Protein AF-A0A2E4P6L6-F1 (afdb_monomer_lite)

Secondary structure (DSSP, 8-state):
----PPPEEEE-TTT--EEEE-HHHHHHHHT--HHHHHHHHTTPPPPHHHHHHHHHHHH-BPSSGGGTTEEEETTEEEETTT--EE-HHHHHHHHHHHHHHHHHHHHS------------------

Radius of gyration: 27.87 Å; chains: 1; bounding box: 40×37×112 Å

Foldseek 3Di:
DDPPQQFQWAAQPQPRDIDTHHLVVLCVQQVHDSVVSSVNSVVDDDDPSSNQSCNCVPFQQDDDPVCSQWGDDPQWIARNVVRDIDGPVRVVVVVVVVVVVVVCVVPVPPPPPPPPPPDDDDDDDD

Sequence (126 aa):
MSNRFKKVTASCPYTGITRSVSPRFAALVTGRSLRTAQRWANGSPMDTAAREVLQMRVFGVLPGAAWRDFRLRGDFLENVATGETWTPGQLQQAWISFQQLREYQRHAPTKKPARLAGNVSLFQAG

pLDDT: mean 84.16, std 17.79, range [35.12, 97.25]

Structure (mmCIF, N/CA/C/O backbone):
data_AF-A0A2E4P6L6-F1
#
_entry.id   AF-A0A2E4P6L6-F1
#
loop_
_atom_site.group_PDB
_atom_site.id
_atom_site.type_symbol
_atom_site.label_atom_id
_atom_site.label_alt_id
_atom_site.label_comp_id
_atom_site.label_asym_id
_atom_site.label_entity_id
_atom_site.label_seq_id
_atom_site.pdbx_PDB_ins_code
_atom_site.Cartn_x
_atom_site.Cartn_y
_atom_site.Cartn_z
_atom_site.occupancy
_atom_site.B_iso_or_equiv
_atom_site.auth_seq_id
_atom_site.auth_comp_id
_atom_site.auth_asym_id
_atom_site.auth_atom_id
_atom_site.pdbx_PDB_model_num
ATOM 1 N N . MET A 1 1 ? 3.829 -1.269 -35.081 1.00 35.12 1 MET A N 1
ATOM 2 C CA . MET A 1 1 ? 4.860 -1.811 -34.165 1.00 35.12 1 MET A CA 1
ATOM 3 C C . MET A 1 1 ? 4.438 -1.539 -32.726 1.00 35.12 1 MET A C 1
ATOM 5 O O . MET A 1 1 ? 4.469 -0.393 -32.297 1.00 35.12 1 MET A O 1
ATOM 9 N N . SER A 1 2 ? 3.957 -2.550 -31.992 1.00 39.16 2 SER A N 1
ATOM 10 C CA . SER A 1 2 ? 3.531 -2.362 -30.600 1.00 39.16 2 SER A CA 1
ATOM 11 C C . SER A 1 2 ? 4.758 -2.268 -29.694 1.00 39.16 2 SER A C 1
ATOM 13 O O . SER A 1 2 ? 5.356 -3.289 -29.352 1.00 39.16 2 SER A O 1
ATOM 15 N N . ASN A 1 3 ? 5.127 -1.060 -29.275 1.00 43.47 3 ASN A N 1
ATOM 16 C CA . ASN A 1 3 ? 6.038 -0.884 -28.148 1.00 43.47 3 ASN A CA 1
ATOM 17 C C . ASN A 1 3 ? 5.329 -1.386 -26.878 1.00 43.47 3 ASN A C 1
ATOM 19 O O . ASN A 1 3 ? 4.709 -0.622 -26.137 1.00 43.47 3 ASN A O 1
ATOM 23 N N . ARG A 1 4 ? 5.390 -2.702 -26.629 1.00 56.41 4 ARG A N 1
ATOM 24 C CA . ARG A 1 4 ? 5.098 -3.303 -25.322 1.00 56.41 4 ARG A CA 1
ATOM 25 C C . ARG A 1 4 ? 6.215 -2.854 -24.387 1.00 56.41 4 ARG A C 1
ATO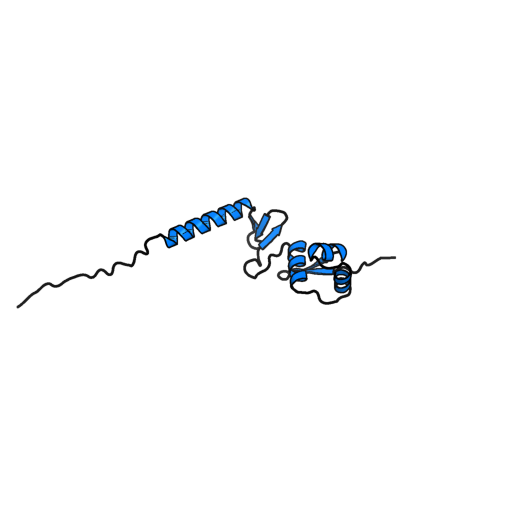M 27 O O . ARG A 1 4 ? 7.149 -3.599 -24.107 1.00 56.41 4 ARG A O 1
ATOM 34 N N . PHE A 1 5 ? 6.146 -1.606 -23.930 1.00 61.50 5 PHE A N 1
ATOM 35 C CA . PHE A 1 5 ? 6.970 -1.165 -22.818 1.00 61.50 5 PHE A CA 1
ATOM 36 C C . PHE A 1 5 ? 6.739 -2.156 -21.684 1.00 61.50 5 PHE A C 1
ATOM 38 O O . PHE A 1 5 ? 5.604 -2.330 -21.231 1.00 61.50 5 PHE A O 1
ATOM 45 N N . LYS A 1 6 ? 7.800 -2.858 -21.283 1.00 81.94 6 LYS A N 1
ATOM 46 C CA . LYS A 1 6 ? 7.730 -3.795 -20.170 1.00 81.94 6 LYS A CA 1
ATOM 47 C C . LYS A 1 6 ? 7.250 -3.019 -18.946 1.00 81.94 6 LYS A C 1
ATOM 49 O O . LYS A 1 6 ? 7.792 -1.962 -18.613 1.00 81.94 6 LYS A O 1
ATOM 54 N N . LYS A 1 7 ? 6.174 -3.509 -18.336 1.00 92.25 7 LYS A N 1
ATOM 55 C CA . LYS A 1 7 ? 5.526 -2.877 -17.187 1.00 92.25 7 LYS A CA 1
ATOM 56 C C . LYS A 1 7 ? 5.996 -3.554 -15.909 1.00 92.25 7 LYS A C 1
ATOM 58 O O . LYS A 1 7 ? 6.338 -4.731 -15.915 1.00 92.25 7 LYS A O 1
ATOM 63 N N . VAL A 1 8 ? 5.992 -2.804 -14.815 1.00 93.94 8 VAL A N 1
ATOM 64 C CA . VAL A 1 8 ? 6.180 -3.372 -13.480 1.00 93.94 8 VAL A CA 1
ATOM 65 C C . VAL A 1 8 ? 4.820 -3.878 -13.009 1.00 93.94 8 VAL A C 1
ATOM 67 O O . VAL A 1 8 ? 3.847 -3.122 -13.009 1.00 93.94 8 VAL A O 1
ATOM 70 N N . THR A 1 9 ? 4.738 -5.150 -12.636 1.00 93.75 9 THR A N 1
ATOM 71 C CA . THR A 1 9 ? 3.508 -5.740 -12.098 1.00 93.75 9 THR A CA 1
ATOM 72 C C . THR A 1 9 ? 3.471 -5.547 -10.588 1.00 93.75 9 THR A C 1
ATOM 74 O O . THR A 1 9 ? 4.356 -6.017 -9.878 1.00 93.75 9 THR A O 1
ATOM 77 N N . ALA A 1 10 ? 2.438 -4.868 -10.097 1.00 93.88 10 ALA A N 1
ATOM 78 C CA . ALA A 1 10 ? 2.095 -4.809 -8.685 1.00 93.88 10 ALA A CA 1
ATOM 79 C C . ALA A 1 10 ? 0.930 -5.770 -8.422 1.00 93.88 10 ALA A C 1
ATOM 81 O O . ALA A 1 10 ? -0.030 -5.803 -9.191 1.00 93.88 10 ALA A O 1
ATOM 82 N N . SER A 1 11 ? 1.005 -6.534 -7.336 1.00 93.88 11 SER A N 1
ATOM 83 C CA . SER A 1 11 ? -0.050 -7.464 -6.922 1.00 93.88 11 SER A CA 1
ATOM 84 C C . SER A 1 11 ? -0.568 -7.090 -5.542 1.00 93.88 11 SER A C 1
ATOM 86 O O . SER A 1 11 ? 0.235 -6.808 -4.648 1.00 93.88 11 SER A O 1
ATOM 88 N N . CYS A 1 12 ? -1.887 -7.089 -5.368 1.00 90.69 12 CYS A N 1
ATOM 89 C CA . CYS A 1 12 ? -2.504 -6.959 -4.059 1.00 90.69 12 CYS A CA 1
ATOM 90 C C . CYS A 1 12 ? -2.296 -8.269 -3.280 1.00 90.69 12 CYS A C 1
ATOM 92 O O . CYS A 1 12 ? -2.734 -9.321 -3.750 1.00 90.69 12 CYS A O 1
ATOM 94 N N . PRO A 1 13 ? -1.675 -8.231 -2.088 1.00 89.69 13 PRO A N 1
ATOM 95 C CA . PRO A 1 13 ? -1.346 -9.447 -1.345 1.00 89.69 13 PRO A CA 1
ATOM 96 C C . PRO A 1 13 ? -2.583 -10.202 -0.837 1.00 89.69 13 PRO A C 1
ATOM 98 O O . PRO A 1 13 ? -2.493 -11.396 -0.583 1.00 89.69 13 PRO A O 1
ATOM 101 N N . TYR A 1 14 ? -3.728 -9.527 -0.704 1.00 87.94 14 TYR A N 1
ATOM 102 C CA . TYR A 1 14 ? -4.935 -10.107 -0.107 1.00 87.94 14 TYR A CA 1
ATOM 103 C C . TYR A 1 14 ? -5.951 -10.604 -1.136 1.00 87.94 14 TYR A C 1
ATOM 105 O O . TYR A 1 14 ? -6.624 -11.598 -0.899 1.00 87.94 14 TYR A O 1
ATOM 113 N N . THR A 1 15 ? -6.072 -9.925 -2.279 1.00 86.25 15 THR A N 1
ATOM 114 C CA . THR A 1 15 ? -7.066 -10.275 -3.309 1.00 86.25 15 THR A CA 1
ATOM 115 C C . THR A 1 15 ? -6.458 -10.969 -4.524 1.00 86.25 15 THR A C 1
ATOM 117 O O . THR A 1 15 ? -7.194 -11.441 -5.384 1.00 86.25 15 THR A O 1
ATOM 120 N N . GLY A 1 16 ? -5.127 -10.976 -4.660 1.00 89.44 16 GLY A N 1
ATOM 121 C CA . GLY A 1 16 ? -4.433 -11.493 -5.844 1.00 89.44 16 GLY A CA 1
ATOM 122 C C . GLY A 1 16 ? -4.604 -10.633 -7.102 1.00 89.44 16 GLY A C 1
ATOM 123 O O . GLY A 1 16 ? -4.031 -10.947 -8.145 1.00 89.44 16 GLY A O 1
ATOM 124 N N . ILE A 1 17 ? -5.357 -9.529 -7.025 1.00 91.75 17 ILE A N 1
ATOM 125 C CA . ILE A 1 17 ? -5.556 -8.615 -8.151 1.00 91.75 17 ILE A CA 1
ATOM 126 C C . ILE A 1 17 ? -4.212 -8.000 -8.535 1.00 91.75 17 ILE A C 1
ATOM 128 O O . ILE A 1 17 ? -3.490 -7.462 -7.694 1.00 91.75 17 ILE A O 1
ATOM 132 N N . THR A 1 18 ? -3.905 -8.022 -9.830 1.00 94.62 18 THR A N 1
ATOM 133 C CA . THR A 1 18 ? -2.679 -7.439 -10.376 1.00 94.62 18 THR A CA 1
ATOM 134 C C . THR A 1 18 ? -2.972 -6.171 -11.168 1.00 94.62 18 THR A C 1
ATOM 136 O O . THR A 1 18 ? -4.012 -6.021 -11.807 1.00 94.62 18 THR A O 1
ATOM 139 N N . ARG A 1 19 ? -2.037 -5.222 -11.115 1.00 93.94 19 ARG A N 1
ATOM 140 C CA . ARG A 1 19 ? -2.049 -3.990 -11.906 1.00 93.94 19 ARG A CA 1
ATOM 141 C C . ARG A 1 19 ? -0.663 -3.746 -12.472 1.00 93.94 19 ARG A C 1
ATOM 143 O O . ARG A 1 19 ? 0.345 -3.919 -11.791 1.00 93.94 19 ARG A O 1
ATOM 150 N N . SER A 1 20 ? -0.612 -3.323 -13.727 1.00 94.19 20 SER A N 1
ATOM 151 C CA . SER A 1 20 ? 0.644 -3.014 -14.402 1.00 94.19 20 SER A CA 1
ATOM 152 C C . SER A 1 20 ? 0.883 -1.509 -14.423 1.00 94.19 20 SER A C 1
ATOM 154 O O . SER A 1 20 ? 0.071 -0.759 -14.962 1.00 94.19 20 SER A O 1
ATOM 156 N N . VAL A 1 21 ? 2.026 -1.075 -13.901 1.00 95.25 21 VAL A N 1
ATOM 157 C CA . VAL A 1 21 ? 2.438 0.334 -13.869 1.00 95.25 21 VAL A CA 1
ATOM 158 C C . VAL A 1 21 ? 3.685 0.565 -14.719 1.00 95.25 21 VAL A C 1
ATOM 160 O O . VAL A 1 21 ? 4.428 -0.365 -15.043 1.00 95.25 21 VAL A O 1
ATOM 163 N N . SER A 1 22 ? 3.925 1.816 -15.112 1.00 95.56 22 SER A N 1
ATOM 164 C CA . SER A 1 22 ? 5.143 2.160 -15.846 1.00 95.56 22 SER A CA 1
ATOM 165 C C . SER A 1 22 ? 6.375 2.093 -14.927 1.00 95.56 22 SER A C 1
ATOM 167 O O . SER A 1 22 ? 6.268 2.404 -13.736 1.00 95.56 22 SER A O 1
ATOM 169 N N . PRO A 1 23 ? 7.570 1.761 -15.452 1.00 95.88 23 PRO A N 1
ATOM 170 C CA . PRO A 1 23 ? 8.805 1.812 -14.667 1.00 95.88 23 PRO A CA 1
ATOM 171 C C . PRO A 1 23 ? 9.077 3.195 -14.063 1.00 95.88 23 PRO A C 1
ATOM 173 O O . PRO A 1 23 ? 9.568 3.295 -12.944 1.00 95.88 23 PRO A O 1
ATOM 176 N N . ARG A 1 24 ? 8.704 4.270 -14.772 1.00 96.12 24 ARG A N 1
ATOM 177 C CA . ARG A 1 24 ? 8.844 5.648 -14.281 1.00 96.12 24 ARG A CA 1
ATOM 178 C C . ARG A 1 24 ? 7.972 5.914 -13.054 1.00 96.12 24 ARG A C 1
ATOM 180 O O . ARG A 1 24 ? 8.455 6.509 -12.098 1.00 96.12 24 ARG A O 1
ATOM 187 N N . PHE A 1 25 ? 6.724 5.447 -13.063 1.00 96.38 25 PHE A N 1
ATOM 188 C CA . PHE A 1 25 ? 5.838 5.553 -11.904 1.00 96.38 25 PHE A CA 1
ATOM 189 C C . PHE A 1 25 ? 6.364 4.734 -10.721 1.00 96.38 25 PHE A C 1
ATOM 191 O O . PHE A 1 25 ? 6.439 5.248 -9.610 1.00 96.38 25 PHE A O 1
ATOM 198 N N . ALA A 1 26 ? 6.782 3.487 -10.960 1.00 96.69 26 ALA A N 1
ATOM 199 C CA . ALA A 1 26 ? 7.331 2.636 -9.907 1.00 96.69 26 ALA A CA 1
ATOM 200 C C . ALA A 1 26 ? 8.587 3.249 -9.265 1.00 96.69 26 ALA A C 1
ATOM 202 O O . ALA A 1 26 ? 8.692 3.272 -8.042 1.00 96.69 26 ALA A O 1
ATOM 203 N N . ALA A 1 27 ? 9.505 3.793 -10.069 1.00 96.94 27 ALA A N 1
ATOM 204 C CA . ALA A 1 27 ? 10.693 4.497 -9.586 1.00 96.94 27 ALA A CA 1
ATOM 205 C C . ALA A 1 27 ? 10.331 5.702 -8.703 1.00 96.94 27 ALA A C 1
ATOM 207 O O . ALA A 1 27 ? 10.820 5.807 -7.582 1.00 96.94 27 ALA A O 1
ATOM 208 N N . LEU A 1 28 ? 9.416 6.557 -9.177 1.00 97.19 28 LEU A N 1
ATOM 209 C CA . LEU A 1 28 ? 8.948 7.734 -8.442 1.00 97.19 28 LEU A CA 1
ATOM 210 C C . LEU A 1 28 ? 8.351 7.360 -7.079 1.00 97.19 28 LEU A C 1
ATOM 212 O O . LEU A 1 28 ? 8.703 7.950 -6.066 1.00 97.19 28 LEU A O 1
ATOM 216 N N . VAL A 1 29 ? 7.456 6.374 -7.060 1.00 95.69 29 VAL A N 1
ATOM 217 C CA . VAL A 1 29 ? 6.720 5.969 -5.855 1.00 95.69 29 VAL A CA 1
ATOM 218 C C . VAL A 1 29 ? 7.621 5.289 -4.831 1.00 95.69 29 VAL A C 1
ATOM 220 O O . VAL A 1 29 ? 7.480 5.522 -3.637 1.00 95.69 29 VAL A O 1
ATOM 223 N N . THR A 1 30 ? 8.540 4.442 -5.287 1.00 96.00 30 THR A N 1
ATOM 224 C CA . THR A 1 30 ? 9.406 3.652 -4.398 1.00 96.00 30 THR A CA 1
ATOM 225 C C . THR A 1 30 ? 10.695 4.377 -4.002 1.00 96.00 30 THR A C 1
ATOM 227 O O . THR A 1 30 ? 11.473 3.841 -3.216 1.00 96.00 30 THR A O 1
ATOM 230 N N . GLY A 1 31 ? 10.969 5.556 -4.573 1.00 96.50 31 GLY A N 1
ATOM 231 C CA . GLY A 1 31 ? 12.234 6.275 -4.390 1.00 96.50 31 GLY A CA 1
ATOM 232 C C . GLY A 1 31 ? 13.450 5.561 -4.997 1.00 96.50 31 GLY A C 1
ATOM 233 O O . GLY A 1 31 ? 14.590 5.889 -4.671 1.00 96.50 31 GLY A O 1
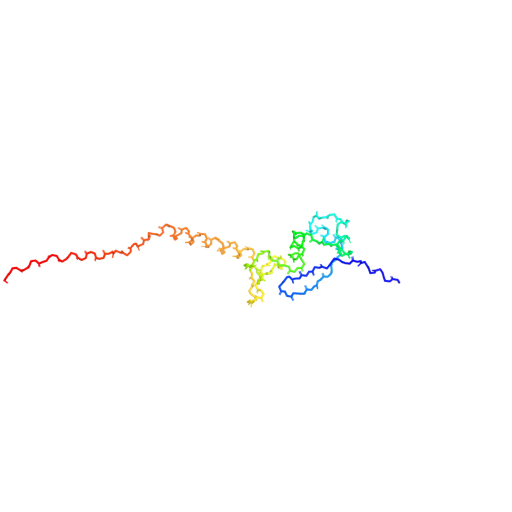ATOM 234 N N . ARG A 1 32 ? 13.242 4.555 -5.858 1.00 96.69 32 ARG A N 1
ATOM 235 C CA . ARG A 1 32 ? 14.323 3.815 -6.528 1.00 96.69 32 ARG A CA 1
ATOM 236 C C . ARG A 1 32 ? 14.660 4.427 -7.885 1.00 96.69 32 ARG A C 1
ATOM 238 O O . ARG A 1 32 ? 13.864 5.134 -8.494 1.00 96.69 32 ARG A O 1
ATOM 245 N N . SER A 1 33 ? 15.846 4.103 -8.404 1.00 97.25 33 SER A N 1
ATOM 246 C CA . SER A 1 33 ? 16.256 4.564 -9.734 1.00 97.25 33 SER A CA 1
ATOM 247 C C . SER A 1 33 ? 15.377 3.975 -10.847 1.00 97.25 33 SER A C 1
ATOM 249 O O . SER A 1 33 ? 14.896 2.840 -10.753 1.00 97.25 33 SER A O 1
ATOM 251 N N . LEU A 1 34 ? 15.240 4.710 -11.957 1.00 96.69 34 LEU A N 1
ATOM 252 C CA . LEU A 1 34 ? 14.537 4.222 -13.150 1.00 96.69 34 LEU A CA 1
ATOM 253 C C . LEU A 1 34 ? 15.141 2.912 -13.676 1.00 96.69 34 LEU A C 1
ATOM 255 O O . LEU A 1 34 ? 14.404 2.019 -14.088 1.00 96.69 34 LEU A O 1
ATOM 259 N N . ARG A 1 35 ? 16.471 2.769 -13.608 1.00 96.38 35 ARG A N 1
ATOM 260 C CA . ARG A 1 35 ? 17.180 1.547 -14.009 1.00 96.38 35 ARG A CA 1
ATOM 261 C C . ARG A 1 35 ? 16.741 0.348 -13.168 1.00 96.38 35 ARG A C 1
ATOM 263 O O . ARG A 1 35 ? 16.480 -0.720 -13.717 1.00 96.38 35 ARG A O 1
ATOM 270 N N . THR A 1 36 ? 16.617 0.518 -11.853 1.00 96.69 36 THR A N 1
ATOM 271 C CA . THR A 1 36 ? 16.112 -0.530 -10.951 1.00 96.69 36 THR A CA 1
ATOM 272 C C . THR A 1 36 ? 14.669 -0.902 -11.299 1.00 96.69 36 THR A C 1
ATOM 274 O O . THR A 1 36 ? 14.363 -2.083 -11.451 1.00 96.69 36 THR A O 1
ATOM 277 N N . ALA A 1 37 ? 13.802 0.082 -11.545 1.00 96.31 37 ALA A N 1
ATOM 278 C CA . ALA A 1 37 ? 12.419 -0.185 -11.937 1.00 96.31 37 ALA A CA 1
ATOM 279 C C . ALA A 1 37 ? 12.297 -0.901 -13.295 1.00 96.31 37 ALA A C 1
ATOM 281 O O . ALA A 1 37 ? 11.469 -1.795 -13.463 1.00 96.31 37 ALA A O 1
ATOM 282 N N . GLN A 1 38 ? 13.153 -0.567 -14.263 1.00 95.69 38 GLN A N 1
ATOM 283 C CA . GLN A 1 38 ? 13.237 -1.284 -15.537 1.00 95.69 38 GLN A CA 1
ATOM 284 C C . GLN A 1 38 ? 13.704 -2.732 -15.347 1.00 95.69 38 GLN A C 1
ATOM 286 O O . GLN A 1 38 ? 13.204 -3.628 -16.023 1.00 95.69 38 GLN A O 1
ATOM 291 N N . ARG A 1 39 ? 14.624 -2.997 -14.409 1.00 95.69 39 ARG A N 1
ATOM 292 C CA . ARG A 1 39 ? 15.014 -4.370 -14.053 1.00 95.69 39 ARG A CA 1
ATOM 293 C C . ARG A 1 39 ? 13.835 -5.168 -13.499 1.00 95.69 39 ARG A C 1
ATOM 295 O O . ARG A 1 39 ? 13.661 -6.312 -13.907 1.00 95.69 39 ARG A O 1
ATOM 302 N N . TRP A 1 40 ? 12.993 -4.573 -12.653 1.00 96.12 40 TRP A N 1
ATOM 303 C CA . TRP A 1 40 ? 11.765 -5.230 -12.184 1.00 96.12 40 TRP A CA 1
ATOM 304 C C . TRP A 1 40 ? 10.801 -5.538 -13.330 1.00 96.12 40 TRP A C 1
ATOM 306 O O . TRP A 1 40 ? 10.278 -6.643 -13.412 1.00 96.12 40 TRP A O 1
ATOM 316 N N . ALA A 1 41 ? 10.629 -4.607 -14.272 1.00 94.94 41 ALA A N 1
ATOM 317 C CA . ALA A 1 41 ? 9.835 -4.847 -15.478 1.00 94.94 41 ALA A CA 1
ATOM 318 C C . ALA A 1 41 ? 10.411 -5.968 -16.371 1.00 94.94 41 ALA A C 1
ATOM 320 O O . ALA A 1 41 ? 9.688 -6.586 -17.148 1.00 94.94 41 ALA A O 1
ATOM 321 N N . ASN A 1 42 ? 11.712 -6.245 -16.253 1.00 93.44 42 ASN A N 1
ATOM 322 C CA . ASN A 1 42 ? 12.395 -7.362 -16.903 1.00 93.44 42 ASN A CA 1
ATOM 323 C C . ASN A 1 42 ? 12.358 -8.672 -16.091 1.00 93.44 42 ASN A C 1
ATOM 325 O O . ASN A 1 42 ? 12.958 -9.647 -16.529 1.00 93.44 42 ASN A O 1
ATOM 329 N N . GLY A 1 43 ? 11.690 -8.709 -14.933 1.00 92.06 43 GLY A N 1
ATOM 330 C CA . GLY A 1 43 ? 11.568 -9.904 -14.092 1.00 92.06 43 GLY A CA 1
ATOM 331 C C . GLY A 1 43 ? 12.612 -10.026 -12.980 1.00 92.06 43 GLY A C 1
ATOM 332 O O . GLY A 1 43 ? 12.643 -11.040 -12.292 1.00 92.06 43 GLY A O 1
ATOM 333 N N . SER A 1 44 ? 13.461 -9.012 -12.762 1.00 94.44 44 SER A N 1
ATOM 334 C CA . SER A 1 44 ? 14.316 -9.004 -11.567 1.00 94.44 44 SER A CA 1
ATOM 335 C C . SER A 1 44 ? 13.463 -8.897 -10.295 1.00 94.44 44 SER A C 1
ATOM 337 O O . SER A 1 44 ? 12.475 -8.156 -10.296 1.00 94.44 44 SER A O 1
ATOM 339 N N . PRO A 1 45 ? 13.853 -9.566 -9.196 1.00 94.31 45 PRO A N 1
ATOM 340 C CA . PRO A 1 45 ? 13.116 -9.501 -7.943 1.00 94.31 45 PRO A CA 1
ATOM 341 C C . PRO A 1 45 ? 13.087 -8.072 -7.389 1.00 94.31 45 PRO A C 1
ATOM 343 O O . PRO A 1 45 ? 14.064 -7.323 -7.467 1.00 94.31 45 PRO A O 1
ATOM 346 N N . MET A 1 46 ? 11.935 -7.707 -6.832 1.00 95.50 46 MET A N 1
ATOM 347 C CA . MET A 1 46 ? 11.717 -6.436 -6.146 1.00 95.50 46 MET A CA 1
ATOM 348 C C . MET A 1 46 ? 11.944 -6.615 -4.648 1.00 95.50 46 MET A C 1
ATOM 350 O O . MET A 1 46 ? 11.437 -7.581 -4.069 1.00 95.50 46 MET A O 1
ATOM 354 N N . ASP A 1 47 ? 12.668 -5.684 -4.025 1.00 94.56 47 ASP A N 1
ATOM 355 C CA . ASP A 1 47 ? 12.849 -5.666 -2.576 1.00 94.56 47 ASP A CA 1
ATOM 356 C C . ASP A 1 47 ? 11.514 -5.469 -1.843 1.00 94.56 47 ASP A C 1
ATOM 358 O O . ASP A 1 47 ? 10.570 -4.886 -2.381 1.00 94.56 47 ASP A O 1
ATOM 362 N N . THR A 1 48 ? 11.426 -5.983 -0.615 1.00 93.25 48 THR A N 1
ATOM 363 C CA . THR A 1 48 ? 10.183 -5.988 0.172 1.00 93.25 48 THR A CA 1
ATOM 364 C C . THR A 1 48 ? 9.652 -4.577 0.411 1.00 93.25 48 THR A C 1
ATOM 366 O O . THR A 1 48 ? 8.482 -4.324 0.146 1.00 93.25 48 THR A O 1
ATOM 369 N N . ALA A 1 49 ? 10.519 -3.637 0.800 1.00 93.44 49 ALA A N 1
ATOM 370 C CA . ALA A 1 49 ? 10.121 -2.256 1.060 1.00 93.44 49 ALA A CA 1
ATOM 371 C C . ALA A 1 49 ? 9.544 -1.577 -0.195 1.00 93.44 49 ALA A C 1
ATOM 373 O O . ALA A 1 49 ? 8.457 -1.004 -0.149 1.00 93.44 49 ALA A O 1
ATOM 374 N N . ALA A 1 50 ? 10.219 -1.691 -1.346 1.00 95.56 50 ALA A N 1
ATOM 375 C CA . ALA A 1 50 ? 9.691 -1.157 -2.603 1.00 95.56 50 ALA A CA 1
ATOM 376 C C . ALA A 1 50 ? 8.346 -1.793 -2.989 1.00 95.56 50 ALA A C 1
ATOM 378 O O . ALA A 1 50 ? 7.456 -1.105 -3.492 1.00 95.56 50 ALA A O 1
ATOM 379 N N . ARG A 1 51 ? 8.181 -3.094 -2.733 1.00 94.44 51 ARG A N 1
ATOM 380 C CA . ARG A 1 51 ? 6.939 -3.820 -3.010 1.00 94.44 51 ARG A CA 1
ATOM 381 C C . ARG A 1 51 ?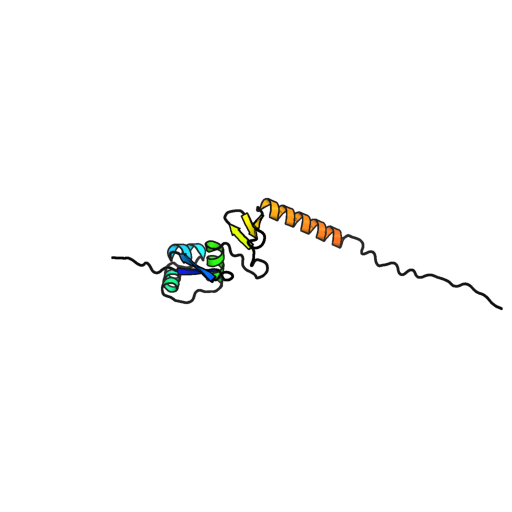 5.781 -3.314 -2.163 1.00 94.44 51 ARG A C 1
ATOM 383 O O . ARG A 1 51 ? 4.728 -3.028 -2.724 1.00 94.44 51 ARG A O 1
ATOM 390 N N . GLU A 1 52 ? 5.982 -3.167 -0.859 1.00 93.00 52 GLU A N 1
ATOM 391 C CA . GLU A 1 52 ? 4.964 -2.668 0.071 1.00 93.00 52 GLU A CA 1
ATOM 392 C C . GLU A 1 52 ? 4.547 -1.235 -0.272 1.00 93.00 52 GLU A C 1
ATOM 394 O O . GLU A 1 52 ? 3.356 -0.948 -0.387 1.00 93.00 52 GLU A O 1
ATOM 399 N N . VAL A 1 53 ? 5.507 -0.346 -0.548 1.00 94.44 53 VAL A N 1
ATOM 400 C CA . VAL A 1 53 ? 5.211 1.040 -0.948 1.00 94.44 53 VAL A CA 1
ATOM 401 C C . VAL A 1 53 ? 4.443 1.081 -2.273 1.00 94.44 53 VAL A C 1
ATOM 403 O O . VAL A 1 53 ? 3.476 1.836 -2.418 1.00 94.44 53 VAL A O 1
ATOM 406 N N . LEU A 1 54 ? 4.822 0.244 -3.244 1.00 94.69 54 LEU A N 1
ATOM 407 C CA . LEU A 1 54 ? 4.111 0.162 -4.516 1.00 94.69 54 LEU A CA 1
ATOM 408 C C . LEU A 1 54 ? 2.688 -0.387 -4.333 1.00 94.69 54 LEU A C 1
ATOM 410 O O . LEU A 1 54 ? 1.754 0.133 -4.941 1.00 94.69 54 LEU A O 1
ATOM 414 N N . GLN A 1 55 ? 2.500 -1.395 -3.480 1.00 94.06 55 GLN A N 1
ATOM 415 C CA . GLN A 1 55 ? 1.185 -1.942 -3.133 1.00 94.06 55 GLN A CA 1
ATOM 416 C C . GLN A 1 55 ? 0.299 -0.903 -2.448 1.00 94.06 55 GLN A C 1
ATOM 418 O O . GLN A 1 55 ? -0.860 -0.741 -2.836 1.00 94.06 55 GLN A O 1
ATOM 423 N N . MET A 1 56 ? 0.855 -0.154 -1.498 1.00 93.19 56 MET A N 1
ATOM 424 C CA . MET A 1 56 ? 0.171 0.948 -0.834 1.00 93.19 56 MET A CA 1
ATOM 425 C C . MET A 1 56 ? -0.285 1.995 -1.842 1.00 93.19 56 MET A C 1
ATOM 427 O O . MET A 1 56 ? -1.445 2.391 -1.842 1.00 93.19 56 MET A O 1
ATOM 431 N N . ARG A 1 57 ? 0.581 2.405 -2.772 1.00 93.69 57 ARG A N 1
ATOM 432 C CA . ARG A 1 57 ? 0.218 3.449 -3.734 1.00 93.69 57 ARG A CA 1
ATOM 433 C C . ARG A 1 57 ? -0.753 2.980 -4.818 1.00 93.69 57 ARG A C 1
ATOM 435 O O . ARG A 1 57 ? -1.568 3.772 -5.278 1.00 93.69 57 ARG A O 1
ATOM 442 N N . VAL A 1 58 ? -0.650 1.727 -5.262 1.00 93.94 58 VAL A N 1
ATOM 443 C CA . VAL A 1 58 ? -1.451 1.189 -6.378 1.00 93.94 58 VAL A CA 1
ATOM 444 C C . VAL A 1 58 ? -2.809 0.657 -5.920 1.00 93.94 58 VAL A C 1
ATOM 446 O O . VAL A 1 58 ? -3.785 0.740 -6.673 1.00 93.94 58 VAL A O 1
ATOM 449 N N . PHE A 1 59 ? -2.872 0.095 -4.713 1.00 92.88 59 PHE A N 1
ATOM 450 C CA . PHE A 1 59 ? -4.063 -0.562 -4.178 1.00 92.88 59 PHE A CA 1
ATOM 451 C C . PHE A 1 59 ? -4.597 0.080 -2.897 1.00 92.88 59 PHE A C 1
ATOM 453 O O . PHE A 1 59 ? -5.647 -0.346 -2.434 1.00 92.88 59 PHE A O 1
ATOM 460 N N . GLY A 1 60 ? -3.908 1.059 -2.305 1.00 92.38 60 GLY A N 1
ATOM 461 C CA . GLY A 1 60 ? -4.280 1.618 -1.003 1.00 92.38 60 GLY A CA 1
ATOM 462 C C . GLY A 1 60 ? -3.964 0.687 0.170 1.00 92.38 60 GLY A C 1
ATOM 463 O O . GLY A 1 60 ? -4.424 0.935 1.276 1.00 92.38 60 GLY A O 1
ATOM 464 N N . VAL A 1 61 ? -3.235 -0.412 -0.047 1.00 92.19 61 VAL A N 1
ATOM 465 C CA . VAL A 1 61 ? -2.970 -1.413 0.997 1.00 92.19 61 VAL A CA 1
ATOM 466 C C . VAL A 1 61 ? -2.043 -0.837 2.061 1.00 92.19 61 VAL A C 1
ATOM 468 O O . VAL A 1 61 ? -0.919 -0.447 1.760 1.00 92.19 61 VAL A O 1
ATOM 471 N N . LEU A 1 62 ? -2.499 -0.830 3.308 1.00 90.06 62 LEU A N 1
ATOM 472 C CA . LEU A 1 62 ? -1.658 -0.470 4.440 1.00 90.06 62 LEU A CA 1
ATOM 473 C C . LEU A 1 62 ? -0.815 -1.677 4.897 1.00 90.06 62 LEU A C 1
ATOM 475 O O . LEU A 1 62 ? -1.301 -2.814 4.862 1.00 90.06 62 LEU A O 1
ATOM 479 N N . PRO A 1 63 ? 0.444 -1.454 5.312 1.00 82.75 63 PRO A N 1
ATOM 480 C CA . PRO A 1 63 ? 1.307 -2.520 5.803 1.00 82.75 63 PRO A CA 1
ATOM 481 C C . PRO A 1 63 ? 0.831 -3.044 7.166 1.00 82.75 63 PRO A C 1
ATOM 483 O O . PRO A 1 63 ? 0.386 -2.285 8.024 1.00 82.75 63 PRO A O 1
ATOM 486 N N . GLY A 1 64 ? 0.981 -4.353 7.380 1.00 81.94 64 GLY A N 1
ATOM 487 C CA . GLY A 1 64 ? 0.641 -5.029 8.635 1.00 81.94 64 GLY A CA 1
ATOM 488 C C . GLY A 1 64 ? -0.718 -5.739 8.624 1.00 81.94 64 GLY A C 1
ATOM 489 O O . GLY A 1 64 ? -1.694 -5.270 8.043 1.00 81.94 64 GLY A O 1
ATOM 490 N N . ALA A 1 65 ? -0.784 -6.886 9.307 1.00 80.69 65 ALA A N 1
ATOM 491 C CA . ALA A 1 65 ? -1.948 -7.777 9.285 1.00 80.69 65 ALA A CA 1
ATOM 492 C C . ALA A 1 65 ? -3.227 -7.144 9.862 1.00 80.69 65 ALA A C 1
ATOM 494 O O . ALA A 1 65 ? -4.322 -7.443 9.391 1.00 80.69 65 ALA A O 1
ATOM 495 N N . ALA A 1 66 ? -3.093 -6.237 10.837 1.00 85.62 66 ALA A N 1
ATOM 496 C CA . ALA A 1 66 ? -4.221 -5.511 11.425 1.00 85.62 66 ALA A CA 1
ATOM 497 C C . ALA A 1 66 ? -4.953 -4.612 10.411 1.00 85.62 66 ALA A C 1
ATOM 499 O O . ALA A 1 66 ? -6.130 -4.319 10.587 1.00 85.62 66 ALA A O 1
ATOM 500 N N . TRP A 1 67 ? -4.278 -4.213 9.328 1.00 88.25 67 TRP A N 1
ATOM 501 C CA . TRP A 1 67 ? -4.819 -3.312 8.313 1.00 88.25 67 TRP A CA 1
ATOM 502 C C . TRP A 1 67 ? -5.256 -4.028 7.032 1.00 88.25 67 TRP A C 1
ATOM 504 O O . TRP A 1 67 ? -5.527 -3.386 6.017 1.00 88.25 67 TRP A O 1
ATOM 514 N N . ARG A 1 68 ? -5.325 -5.366 7.049 1.00 87.69 68 ARG A N 1
ATOM 515 C CA . ARG A 1 68 ? -5.607 -6.179 5.853 1.00 87.69 68 ARG A CA 1
ATOM 516 C C . ARG A 1 68 ? -6.916 -5.802 5.153 1.00 87.69 68 ARG A C 1
ATOM 518 O O . ARG A 1 68 ? -6.974 -5.840 3.922 1.00 87.69 68 ARG A O 1
ATOM 525 N N . ASP A 1 69 ? -7.914 -5.390 5.931 1.00 91.12 69 ASP A N 1
ATOM 526 C CA . ASP A 1 69 ? -9.257 -5.034 5.469 1.00 91.12 69 ASP A CA 1
ATOM 527 C C . ASP A 1 69 ? -9.395 -3.524 5.229 1.00 91.12 69 ASP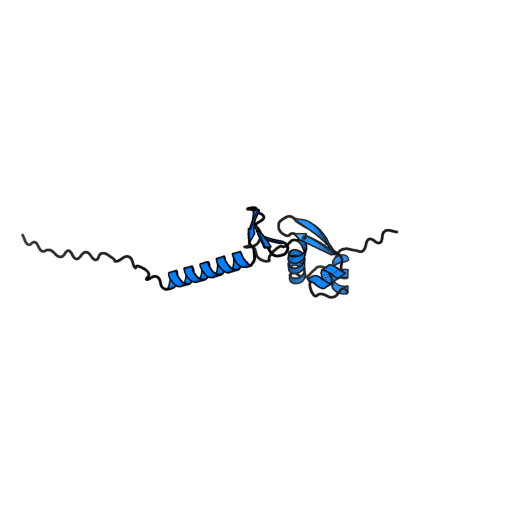 A C 1
ATOM 529 O O . ASP A 1 69 ? -10.452 -3.057 4.833 1.00 91.12 69 ASP A O 1
ATOM 533 N N . PHE A 1 70 ? -8.322 -2.746 5.396 1.00 91.75 70 PHE A N 1
ATOM 534 C CA . PHE A 1 70 ? -8.337 -1.299 5.212 1.00 91.75 70 PHE A CA 1
ATOM 535 C C . PHE A 1 70 ? -7.615 -0.880 3.931 1.00 91.75 70 PHE A C 1
ATOM 537 O O . PHE A 1 70 ? -6.580 -1.442 3.550 1.00 91.75 70 PHE A O 1
ATOM 544 N N . ARG A 1 71 ? -8.157 0.123 3.243 1.00 93.06 71 ARG A N 1
ATOM 545 C CA . ARG A 1 71 ? -7.599 0.702 2.022 1.00 93.06 71 ARG A CA 1
ATOM 546 C C . ARG A 1 71 ? -7.584 2.218 2.115 1.00 93.06 71 ARG A C 1
ATOM 548 O O . ARG A 1 71 ? -8.590 2.835 2.438 1.00 93.06 71 ARG A O 1
ATOM 555 N N . LEU A 1 72 ? -6.455 2.824 1.780 1.00 92.00 72 LEU A N 1
ATOM 556 C CA . LEU A 1 72 ? -6.349 4.265 1.604 1.00 92.00 72 LEU A CA 1
ATOM 557 C C . LEU A 1 72 ? -6.849 4.651 0.205 1.00 92.00 72 LEU A C 1
ATOM 559 O O . LEU A 1 72 ? -6.291 4.200 -0.801 1.00 92.00 72 LEU A O 1
ATOM 563 N N . ARG A 1 73 ? -7.880 5.496 0.126 1.00 89.44 73 ARG A N 1
ATOM 564 C CA . ARG A 1 73 ? -8.412 6.035 -1.131 1.00 89.44 73 ARG A CA 1
ATOM 565 C C . ARG A 1 73 ? -8.444 7.553 -1.078 1.00 89.44 73 ARG A C 1
ATOM 567 O O . ARG A 1 73 ? -9.266 8.136 -0.384 1.00 89.44 73 ARG A O 1
ATOM 574 N N . GLY A 1 74 ? -7.560 8.191 -1.844 1.00 86.94 74 GLY A N 1
ATOM 575 C CA . GLY A 1 74 ? -7.411 9.645 -1.783 1.00 86.94 74 GLY A CA 1
ATOM 576 C C . GLY A 1 74 ? -7.109 10.076 -0.349 1.00 86.94 74 GLY A C 1
ATOM 577 O O . GLY A 1 74 ? -6.098 9.646 0.205 1.00 86.94 74 GLY A O 1
ATOM 578 N N . ASP A 1 75 ? -8.026 10.846 0.235 1.00 87.69 75 ASP A N 1
ATOM 579 C CA . ASP A 1 75 ? -7.889 11.420 1.575 1.00 87.69 75 ASP A CA 1
ATOM 580 C C . ASP A 1 75 ? -8.668 10.663 2.663 1.00 87.69 75 ASP A C 1
ATOM 582 O O . ASP A 1 75 ? -8.721 11.128 3.796 1.00 87.69 75 ASP A O 1
ATOM 586 N N . PHE A 1 76 ? -9.275 9.510 2.366 1.00 92.62 76 PHE A N 1
ATOM 587 C CA . PHE A 1 76 ? -10.012 8.720 3.357 1.00 92.62 76 PHE A CA 1
ATOM 588 C C . PHE A 1 76 ? -9.519 7.275 3.452 1.00 92.62 76 PHE A C 1
ATOM 590 O O . PHE A 1 76 ? -8.924 6.712 2.527 1.00 92.62 76 PHE A O 1
ATOM 597 N N . LEU A 1 77 ? -9.781 6.673 4.608 1.00 93.94 77 LEU A N 1
ATOM 598 C CA . LEU A 1 77 ? -9.544 5.267 4.893 1.00 93.94 77 LEU A CA 1
ATOM 599 C C . LEU A 1 77 ? -10.861 4.503 4.747 1.00 93.94 77 LEU A C 1
ATOM 601 O O . LEU A 1 77 ? -11.845 4.875 5.367 1.00 93.94 77 LEU A O 1
ATOM 605 N N . GLU A 1 78 ? -10.887 3.440 3.958 1.00 94.75 78 GLU A N 1
ATOM 606 C CA . GLU A 1 78 ? -12.052 2.574 3.753 1.00 94.75 78 GLU A CA 1
ATOM 607 C C . GLU A 1 78 ? -11.785 1.200 4.373 1.00 94.75 78 GLU A C 1
ATOM 609 O O . GLU A 1 78 ? -10.732 0.616 4.118 1.00 94.75 78 GLU A O 1
ATOM 614 N N . ASN A 1 79 ? -12.728 0.649 5.135 1.00 93.38 79 ASN A N 1
ATOM 615 C CA . ASN A 1 79 ? -12.745 -0.771 5.476 1.00 93.38 79 ASN A CA 1
ATOM 616 C C . ASN A 1 79 ? -13.519 -1.529 4.394 1.00 93.38 79 ASN A C 1
ATOM 618 O O . ASN A 1 79 ? -14.735 -1.407 4.287 1.00 93.38 79 ASN A O 1
ATOM 622 N N . VAL A 1 80 ? -12.823 -2.334 3.594 1.00 91.06 80 VAL A N 1
ATOM 623 C CA . VAL A 1 80 ? -13.428 -3.071 2.476 1.00 91.06 80 VAL A CA 1
ATOM 624 C C . VAL A 1 80 ? -14.338 -4.216 2.918 1.00 91.06 80 VAL A C 1
ATOM 626 O O . VAL A 1 80 ? -15.117 -4.699 2.103 1.00 91.06 80 VAL A O 1
ATOM 629 N N . ALA A 1 81 ? -14.248 -4.667 4.173 1.00 90.25 81 ALA A N 1
ATOM 630 C CA . ALA A 1 81 ? -15.123 -5.708 4.703 1.00 90.25 81 ALA A CA 1
ATOM 631 C C . ALA A 1 81 ? -16.485 -5.149 5.147 1.00 90.25 81 ALA A C 1
ATOM 633 O O . ALA A 1 81 ? -17.497 -5.825 4.977 1.00 90.25 81 ALA A O 1
ATOM 634 N N . THR A 1 82 ? -16.519 -3.931 5.701 1.00 93.19 82 THR A N 1
ATOM 635 C CA . THR A 1 82 ? -17.749 -3.298 6.223 1.00 93.19 82 THR A CA 1
ATOM 636 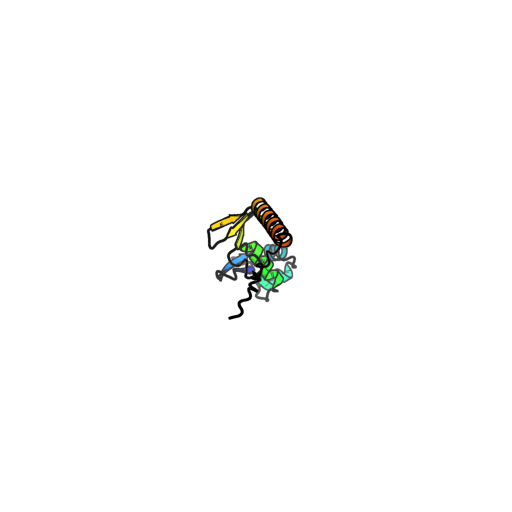C C . THR A 1 82 ? -18.312 -2.206 5.313 1.00 93.19 82 THR A C 1
ATOM 638 O O . THR A 1 82 ? -19.485 -1.864 5.426 1.00 93.19 82 THR A O 1
ATOM 641 N N . GLY A 1 83 ? -17.501 -1.654 4.407 1.00 91.75 83 GLY A N 1
ATOM 642 C CA . GLY A 1 83 ? -17.837 -0.486 3.588 1.00 91.75 83 GLY A CA 1
ATOM 643 C C . GLY A 1 83 ? -17.719 0.850 4.330 1.00 91.75 83 GLY A C 1
ATOM 644 O O . GLY A 1 83 ? -18.024 1.895 3.758 1.00 91.75 83 GLY A O 1
ATOM 645 N N . GLU A 1 84 ? -17.285 0.844 5.591 1.00 93.12 84 GLU A N 1
ATOM 646 C CA . GLU A 1 84 ? -17.122 2.062 6.386 1.00 93.12 84 GLU A CA 1
ATOM 647 C C . GLU A 1 84 ? -15.954 2.908 5.877 1.00 93.12 84 GLU A C 1
ATOM 649 O O . GLU A 1 84 ? -14.902 2.389 5.498 1.00 93.12 84 GLU A O 1
ATOM 654 N N . THR A 1 85 ? -16.117 4.230 5.920 1.00 94.75 85 THR A N 1
ATOM 655 C CA . THR A 1 85 ? -15.074 5.183 5.536 1.00 94.75 85 THR A CA 1
ATOM 656 C C . THR A 1 85 ? -14.802 6.180 6.651 1.00 94.75 85 THR A C 1
ATOM 658 O O . THR A 1 85 ? -15.741 6.742 7.214 1.00 94.75 85 THR A O 1
ATOM 661 N N . TRP A 1 86 ? -13.527 6.463 6.903 1.00 93.19 86 TRP A N 1
ATOM 662 C CA . TRP A 1 86 ? -13.076 7.447 7.879 1.00 93.19 86 TRP A CA 1
ATOM 663 C C . TRP A 1 86 ? -12.222 8.524 7.227 1.00 93.19 86 TRP A C 1
ATOM 665 O O . TRP A 1 86 ? -11.263 8.240 6.506 1.00 93.19 86 TRP A O 1
ATOM 675 N N . THR A 1 87 ? -12.542 9.775 7.531 1.00 94.69 87 THR A N 1
ATOM 676 C CA . THR A 1 87 ? -11.711 10.927 7.178 1.00 94.69 87 THR A CA 1
ATOM 677 C C . THR A 1 87 ? -10.574 11.115 8.191 1.00 94.69 87 THR A C 1
ATOM 679 O O . THR A 1 87 ? -10.656 10.611 9.317 1.00 94.69 87 THR A O 1
ATOM 682 N N . PRO A 1 88 ? -9.524 11.891 7.863 1.00 91.12 88 PRO A N 1
ATOM 683 C CA . PRO A 1 88 ? -8.424 12.148 8.788 1.00 91.12 88 PRO A CA 1
ATOM 684 C C . PRO A 1 88 ? -8.903 12.820 10.080 1.00 91.12 88 PRO A C 1
ATOM 686 O O . PRO A 1 88 ? -8.446 12.463 11.161 1.00 91.12 88 PRO A O 1
ATOM 689 N N . GLY A 1 89 ? -9.885 13.726 9.985 1.00 93.56 89 GLY A N 1
ATOM 690 C CA . GLY A 1 89 ? -10.491 14.370 11.153 1.00 93.56 89 GLY A CA 1
ATOM 691 C C . GLY A 1 89 ? -11.236 13.387 12.063 1.00 93.56 89 GLY A C 1
ATOM 692 O O . GLY A 1 89 ? -11.102 13.455 13.282 1.00 93.56 89 GLY A O 1
ATOM 693 N N . GLN A 1 90 ? -11.962 12.419 11.491 1.00 93.12 90 GLN A N 1
ATOM 694 C CA . GLN A 1 90 ? -12.630 11.368 12.271 1.00 93.12 90 GLN A CA 1
ATOM 695 C C . GLN A 1 90 ? -11.622 10.437 12.955 1.00 93.12 90 GLN A C 1
ATOM 697 O O . GLN A 1 90 ? -11.801 10.098 14.124 1.00 93.12 90 GLN A O 1
ATOM 702 N N . LEU A 1 91 ? -10.543 10.064 12.259 1.00 91.12 91 LEU A N 1
ATOM 703 C CA . LEU A 1 91 ? -9.463 9.258 12.834 1.00 91.12 91 LEU A CA 1
ATOM 704 C C . LEU A 1 91 ? -8.758 9.996 13.979 1.00 91.12 91 LEU A C 1
ATOM 706 O O . LEU A 1 91 ? -8.499 9.403 15.026 1.00 91.12 91 LEU A O 1
ATOM 710 N N . GLN A 1 92 ? -8.497 11.294 13.808 1.00 92.75 92 GLN A N 1
ATOM 711 C CA . GLN A 1 92 ? -7.916 12.135 14.851 1.00 92.75 92 GLN A CA 1
ATOM 712 C C . GLN A 1 92 ? -8.821 12.191 16.085 1.00 92.75 92 GLN A C 1
ATOM 714 O O . GLN A 1 92 ? -8.343 11.986 17.200 1.00 92.75 92 GLN A O 1
ATOM 719 N N . GLN A 1 93 ? -10.123 12.416 15.897 1.00 93.62 93 GLN A N 1
ATOM 720 C CA . GLN A 1 93 ? -11.069 12.468 17.008 1.00 93.62 93 GLN A CA 1
ATOM 721 C C . GLN A 1 93 ? -11.164 11.121 17.736 1.00 93.62 93 GLN A C 1
ATOM 723 O O . GLN A 1 93 ? -11.100 11.086 18.964 1.00 93.62 93 GLN A O 1
ATOM 728 N N . ALA A 1 94 ? -11.245 10.011 16.996 1.00 90.75 94 ALA A N 1
ATOM 729 C CA . ALA A 1 94 ? -11.263 8.668 17.572 1.00 90.75 94 ALA A CA 1
ATOM 730 C C . ALA A 1 94 ? -9.996 8.384 18.397 1.00 90.75 94 ALA A C 1
ATOM 732 O O . ALA A 1 94 ? -10.078 7.821 19.490 1.00 90.75 94 ALA A O 1
ATOM 733 N N . TRP A 1 95 ? -8.830 8.825 17.915 1.00 91.69 95 TRP A N 1
ATOM 734 C CA . TRP A 1 95 ? -7.573 8.702 18.649 1.00 91.69 95 TRP A CA 1
ATOM 735 C C . TRP A 1 95 ? -7.557 9.525 19.940 1.00 91.69 95 TRP A C 1
ATOM 737 O O . TRP A 1 95 ? -7.156 9.009 20.983 1.00 91.69 95 TRP A O 1
ATOM 747 N N . ILE A 1 96 ? -8.024 10.777 19.897 1.00 93.94 96 ILE A N 1
ATOM 748 C CA . ILE A 1 96 ? -8.119 11.641 21.083 1.00 93.94 96 ILE A CA 1
ATOM 749 C C . ILE A 1 96 ? -9.028 10.996 22.133 1.00 93.94 96 ILE A C 1
ATOM 751 O O . ILE A 1 96 ? -8.623 10.852 23.287 1.00 93.94 96 ILE A O 1
ATOM 755 N N . SER A 1 97 ? -10.219 10.542 21.734 1.00 93.50 97 SER A N 1
ATOM 756 C CA . SER A 1 97 ? -11.152 9.864 22.639 1.00 93.50 97 SER A CA 1
ATOM 757 C C . SER A 1 97 ? -10.551 8.588 23.232 1.00 93.50 97 SER A C 1
ATOM 759 O O . SER A 1 97 ? -10.701 8.334 24.426 1.00 93.50 97 SER A O 1
ATOM 761 N N . PHE A 1 98 ? -9.812 7.809 22.437 1.00 92.69 98 PHE A N 1
ATOM 762 C CA . PHE A 1 98 ? -9.099 6.633 22.931 1.00 92.69 98 PHE A CA 1
ATOM 763 C C . PHE A 1 98 ? -8.032 6.989 23.981 1.00 92.69 98 PHE A C 1
ATOM 765 O O . PHE A 1 98 ? -7.953 6.322 25.014 1.00 92.69 98 PHE A O 1
ATOM 772 N N . GLN A 1 99 ? -7.234 8.043 23.765 1.00 93.56 99 GLN A N 1
ATOM 773 C CA . GLN A 1 99 ? -6.241 8.488 24.753 1.00 93.56 99 GLN A CA 1
ATOM 774 C C . GLN A 1 99 ? -6.901 8.960 26.052 1.00 93.56 99 GLN A C 1
ATOM 776 O O . GLN A 1 99 ? -6.488 8.527 27.125 1.00 93.56 99 GLN A O 1
ATOM 781 N N . GLN A 1 100 ? -7.968 9.757 25.962 1.00 93.00 100 GLN A N 1
ATOM 782 C CA . GLN A 1 100 ? -8.718 10.225 27.132 1.00 93.00 100 GLN A CA 1
ATOM 783 C C . GLN A 1 100 ? -9.296 9.061 27.946 1.00 93.00 100 GLN A C 1
ATOM 785 O O . GLN A 1 100 ? -9.164 9.028 29.168 1.00 93.00 100 GLN A O 1
ATOM 790 N N . LEU A 1 101 ? -9.890 8.066 27.276 1.00 92.06 101 LEU A N 1
ATOM 791 C CA . LEU A 1 101 ? -10.395 6.854 27.929 1.00 92.06 101 LEU A CA 1
ATOM 792 C C . LEU A 1 101 ? -9.273 6.075 28.620 1.00 92.06 101 LEU A C 1
ATOM 794 O O . LEU A 1 101 ? -9.439 5.613 29.749 1.00 92.06 101 LEU A O 1
ATOM 798 N N . ARG A 1 102 ? -8.117 5.948 27.964 1.00 90.62 102 ARG A N 1
ATOM 799 C CA . ARG A 1 102 ? -6.947 5.264 28.519 1.00 90.62 102 ARG A CA 1
ATOM 800 C C . ARG A 1 102 ? -6.396 5.983 29.751 1.00 90.62 102 ARG A C 1
ATOM 802 O O . ARG A 1 102 ? -6.024 5.324 30.720 1.00 90.62 102 ARG A O 1
ATOM 809 N N . GLU A 1 103 ? -6.332 7.310 29.729 1.00 89.94 103 GLU A N 1
ATOM 810 C CA . GLU A 1 103 ? -5.919 8.123 30.878 1.00 89.94 103 GLU A CA 1
ATOM 811 C C . GLU A 1 103 ? -6.920 8.017 32.026 1.00 89.94 103 GLU A C 1
ATOM 813 O O . GLU A 1 103 ? -6.523 7.744 33.159 1.00 89.94 103 GLU A O 1
ATOM 818 N N . TYR A 1 104 ? -8.218 8.114 31.731 1.00 88.25 104 TYR A N 1
ATOM 819 C CA . TYR A 1 104 ? -9.264 7.906 32.725 1.00 88.25 104 TYR A CA 1
ATOM 820 C C . TYR A 1 104 ? -9.137 6.535 33.394 1.00 88.25 104 TYR A C 1
ATOM 822 O O . TYR A 1 104 ? -9.167 6.451 34.615 1.00 88.25 104 TYR A O 1
ATOM 830 N N . GLN A 1 105 ? -8.913 5.461 32.631 1.00 86.25 105 GLN A N 1
ATOM 831 C CA . GLN A 1 105 ? -8.723 4.115 33.185 1.00 86.25 105 GLN A CA 1
ATOM 832 C C . GLN A 1 105 ? -7.466 3.981 34.055 1.00 86.25 105 GLN A C 1
ATOM 834 O O . GLN A 1 105 ? -7.474 3.201 35.004 1.00 86.25 105 GLN A O 1
ATOM 839 N N . ARG A 1 106 ? -6.392 4.727 33.765 1.00 85.25 106 ARG A N 1
ATOM 840 C CA . ARG A 1 106 ? -5.180 4.743 34.604 1.00 85.25 106 ARG A CA 1
ATOM 841 C C . ARG A 1 106 ? -5.407 5.430 35.947 1.00 85.25 106 ARG A C 1
ATOM 843 O O . ARG A 1 106 ? -4.819 5.013 36.940 1.00 85.25 106 ARG A O 1
ATOM 850 N N . HIS A 1 107 ? -6.219 6.484 35.964 1.00 78.88 107 HIS A N 1
ATOM 851 C CA . HIS A 1 107 ? -6.521 7.262 37.167 1.00 78.88 107 HIS A CA 1
ATOM 852 C C . HIS A 1 107 ? -7.794 6.807 37.880 1.00 78.88 107 HIS A C 1
ATOM 854 O O . HIS A 1 107 ? -8.036 7.211 39.017 1.00 78.88 107 HIS A O 1
ATOM 860 N N . ALA A 1 108 ? -8.591 5.948 37.244 1.00 72.38 108 ALA A N 1
ATOM 861 C CA . ALA A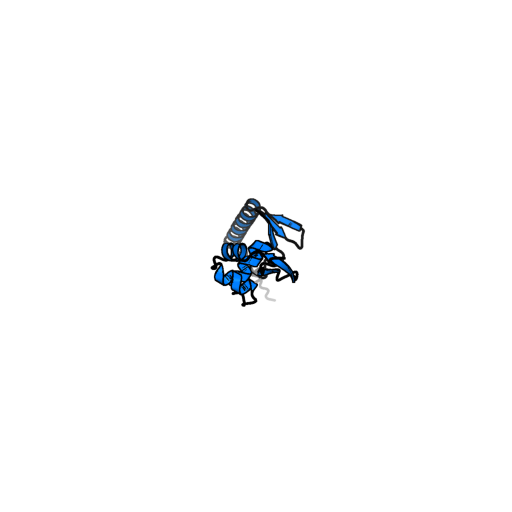 1 108 ? -9.702 5.283 37.885 1.00 72.38 108 ALA A CA 1
ATOM 862 C C . ALA A 1 108 ? -9.129 4.476 39.056 1.00 72.38 108 ALA A C 1
ATOM 864 O O . ALA A 1 108 ? -8.282 3.603 38.838 1.00 72.38 108 ALA A O 1
ATOM 865 N N . PRO A 1 109 ? -9.553 4.749 40.303 1.00 61.94 109 PRO A N 1
ATOM 866 C CA . PRO A 1 109 ? -9.144 3.926 41.419 1.00 61.94 109 PRO A CA 1
ATOM 867 C C . PRO A 1 109 ? -9.606 2.515 41.087 1.00 61.94 109 PRO A C 1
ATOM 869 O O . PRO A 1 109 ? -10.808 2.262 40.975 1.00 61.94 109 PRO A O 1
ATOM 872 N N . THR A 1 110 ? -8.657 1.598 40.890 1.00 60.72 110 THR A N 1
ATOM 873 C CA . THR A 1 110 ? -8.949 0.170 40.889 1.00 60.72 110 THR A CA 1
ATOM 874 C C . THR A 1 110 ? -9.693 -0.084 42.185 1.00 60.72 110 THR A C 1
ATOM 876 O O . THR A 1 110 ? -9.078 -0.106 43.255 1.00 60.72 110 THR A O 1
ATOM 879 N N . LYS A 1 111 ? -11.022 -0.211 42.113 1.00 55.03 111 LYS A N 1
ATOM 880 C CA . LYS A 1 111 ? -11.816 -0.739 43.209 1.00 55.03 111 LYS A CA 1
ATOM 881 C C . LYS A 1 111 ? -11.300 -2.158 43.392 1.00 55.03 111 LYS A C 1
ATOM 883 O O . LYS A 1 111 ? -11.767 -3.083 42.736 1.00 55.03 111 LYS A O 1
ATOM 888 N N . LYS A 1 112 ? -10.286 -2.324 44.249 1.00 52.16 112 LYS A N 1
ATOM 889 C CA . LYS A 1 112 ? -10.017 -3.610 44.877 1.00 52.16 112 LYS A CA 1
ATOM 890 C C . LYS A 1 112 ? -11.378 -4.051 45.410 1.00 52.16 112 LYS A C 1
ATOM 892 O O . LYS A 1 112 ? -11.991 -3.252 46.126 1.00 52.16 112 LYS A O 1
ATOM 897 N N . PRO A 1 113 ? -11.891 -5.237 45.048 1.00 50.31 113 PRO A N 1
ATOM 898 C CA . PRO A 1 113 ? -13.058 -5.750 45.735 1.00 50.31 113 PRO A CA 1
ATOM 899 C C . PRO A 1 113 ? -12.687 -5.749 47.215 1.00 50.31 113 PRO A C 1
ATOM 901 O O . PRO A 1 113 ? -11.707 -6.383 47.615 1.00 50.31 113 PRO A O 1
ATOM 904 N N . ALA A 1 114 ? -13.389 -4.930 47.998 1.00 51.16 114 ALA A N 1
ATOM 905 C CA . ALA A 1 114 ? -13.256 -4.950 49.436 1.00 51.16 114 ALA A CA 1
ATOM 906 C C . ALA A 1 114 ? -13.571 -6.389 49.836 1.00 51.16 114 ALA A C 1
ATOM 908 O O . ALA A 1 114 ? -14.707 -6.839 49.691 1.00 51.16 114 ALA A O 1
ATOM 909 N N . ARG A 1 115 ? -12.552 -7.143 50.266 1.00 51.38 115 ARG A N 1
ATOM 910 C CA . ARG A 1 115 ? -12.805 -8.340 51.057 1.00 51.38 115 ARG A CA 1
ATOM 911 C C . ARG A 1 115 ? -13.638 -7.836 52.223 1.00 51.38 115 ARG A C 1
ATOM 913 O O . ARG A 1 115 ? -13.124 -7.095 53.058 1.00 51.38 115 ARG A O 1
ATOM 920 N N . LEU A 1 116 ? -14.920 -8.185 52.229 1.00 54.78 116 LEU A N 1
ATOM 921 C CA . LEU A 1 116 ? -15.746 -8.142 53.420 1.00 54.78 116 LEU A CA 1
ATOM 922 C C . LEU A 1 116 ? -15.073 -9.096 54.411 1.00 54.78 116 LEU A C 1
ATOM 924 O O . LEU A 1 116 ? -15.368 -10.286 54.450 1.00 54.78 116 LEU A O 1
ATOM 928 N N . ALA A 1 117 ? -14.089 -8.586 55.150 1.00 45.88 117 ALA A N 1
ATOM 929 C CA . ALA A 1 117 ? -13.628 -9.189 56.381 1.00 45.88 117 ALA A CA 1
ATOM 930 C C . ALA A 1 117 ? -14.765 -8.978 57.380 1.00 45.88 117 ALA A C 1
ATOM 932 O O . ALA A 1 117 ? -14.790 -8.010 58.137 1.00 45.88 117 ALA A O 1
ATOM 933 N N . GLY A 1 118 ? -15.774 -9.843 57.277 1.00 41.84 118 GLY A N 1
ATOM 934 C CA . GLY A 1 118 ? -16.795 -9.995 58.291 1.00 41.84 118 GLY A CA 1
ATOM 935 C C . GLY A 1 118 ? -16.113 -10.482 59.557 1.00 41.84 118 GLY A C 1
ATOM 936 O O . GLY A 1 118 ? -15.883 -11.675 59.726 1.00 41.84 118 GLY A O 1
ATOM 937 N N . ASN A 1 119 ? -15.768 -9.536 60.426 1.00 51.00 119 ASN A N 1
ATOM 938 C CA . ASN A 1 119 ? -15.630 -9.788 61.847 1.00 51.00 119 ASN A CA 1
ATOM 939 C C . ASN A 1 119 ? -16.965 -10.346 62.344 1.00 51.00 119 ASN A C 1
ATOM 941 O O . ASN A 1 119 ? -17.936 -9.603 62.472 1.00 51.00 119 ASN A O 1
ATOM 945 N N . VAL A 1 120 ? -16.999 -11.636 62.657 1.00 45.56 120 VAL A N 1
ATOM 946 C CA . VAL A 1 120 ? -17.956 -12.179 63.620 1.00 45.56 120 VAL A CA 1
ATOM 947 C C . VAL A 1 120 ? -17.146 -12.953 64.652 1.00 45.56 120 VAL A C 1
ATOM 949 O O . VAL A 1 120 ? -16.982 -14.164 64.568 1.00 45.56 120 VAL A O 1
ATOM 952 N N . SER A 1 121 ? -16.607 -12.216 65.622 1.00 47.66 121 SER A N 1
ATOM 953 C CA . SER A 1 121 ? -16.403 -12.761 66.960 1.00 47.66 121 SER A CA 1
ATOM 954 C C . SER A 1 121 ? -17.690 -12.501 67.725 1.00 47.66 121 SER A C 1
ATOM 956 O O . SER A 1 121 ? -18.008 -11.348 68.010 1.00 47.66 121 SER A O 1
ATOM 958 N N . LEU A 1 122 ? -18.424 -13.553 68.067 1.00 41.00 122 LEU A N 1
ATOM 959 C CA . LEU A 1 122 ? -19.406 -13.496 69.139 1.00 41.00 122 LEU A CA 1
ATOM 960 C C . LEU A 1 122 ? -19.333 -14.802 69.925 1.00 41.00 122 LEU A C 1
ATOM 962 O O . LEU A 1 122 ? -19.660 -15.879 69.440 1.00 41.00 122 LEU A O 1
ATOM 966 N N . PHE A 1 123 ? -18.795 -14.641 71.129 1.00 43.97 123 PHE A N 1
ATOM 967 C CA . PHE A 1 123 ? -18.892 -15.523 72.277 1.00 43.97 123 PHE A CA 1
ATOM 968 C C . PHE A 1 123 ? -20.247 -16.232 72.365 1.00 43.97 123 PHE A C 1
ATOM 970 O O . PHE A 1 123 ? -21.279 -15.566 72.323 1.00 43.97 123 PHE A O 1
ATOM 977 N N . GLN A 1 124 ? -20.233 -17.528 72.675 1.00 37.06 124 GLN A N 1
ATOM 978 C CA . GLN A 1 124 ? -21.172 -18.065 73.655 1.00 37.06 124 GLN A CA 1
ATOM 979 C C . GLN A 1 124 ? -20.573 -19.285 74.357 1.00 37.06 124 GLN A C 1
ATOM 981 O O . GLN A 1 124 ? -20.309 -20.319 73.752 1.00 37.06 124 GLN A O 1
ATOM 986 N N . ALA A 1 125 ? -20.312 -19.084 75.648 1.00 40.78 125 ALA A N 1
ATOM 987 C CA . ALA A 1 125 ? -20.130 -20.128 76.637 1.00 40.78 125 ALA A CA 1
ATOM 988 C C . ALA A 1 125 ? -21.493 -20.764 76.949 1.00 40.78 125 ALA A C 1
ATOM 990 O O . ALA A 1 125 ? -22.508 -20.061 76.952 1.00 40.78 125 ALA A O 1
ATOM 991 N N . GLY A 1 126 ? -21.484 -22.064 77.229 1.00 37.69 126 GLY A N 1
ATOM 992 C CA . GLY A 1 126 ? -22.634 -22.868 77.638 1.00 37.69 126 GLY A CA 1
ATOM 993 C C . GLY A 1 126 ? -22.255 -24.333 77.663 1.00 37.69 126 GLY A C 1
ATOM 994 O O . GLY A 1 126 ? -22.341 -24.952 76.583 1.00 37.69 126 GLY A O 1
#